Protein AF-A0A9Q1C3M7-F1 (afdb_monomer_lite)

Radius of gyration: 24.34 Å; chains: 1; bounding box: 50×46×76 Å

Secondary structure (DSSP, 8-state):
---HHHHHHHHHHHHHHHHHHHHHHHHHHHHHHHHHHHHHHHT-HHHHHHHHHHHHHHHHHHHHHHHHHHHHHHHHHHSS-GGG----TT------HHHHHHHHHHHHHHHHHHHHHHHHHHHHHHHHHHS-S---------

InterPro domains:
  IPR004031 PMP-22/EMP/MP20/Claudin [PF13903] (13-117)

Sequence (142 aa):
MVNAHVWCGLQYGLDRAASGFACVCLGLQLCAVLTSVQAAYTTLPVLFTDCGVMFLFGAFFQLVCMVLFMISMSVVAFERPRDLNDIPKDYTLDYSWSFYLGWGSFLFSLVTGIAYLLLSRAWETEEVWLKPMGKEKKGPKL

pLDDT: mean 80.87, std 15.18, range [41.31, 96.12]

Structure (mmCIF, N/CA/C/O backbone):
data_AF-A0A9Q1C3M7-F1
#
_entry.id   AF-A0A9Q1C3M7-F1
#
loop_
_atom_site.group_PDB
_atom_site.id
_atom_site.type_symbol
_atom_site.label_atom_id
_atom_site.label_alt_id
_atom_site.label_comp_id
_atom_site.label_asym_id
_atom_site.label_entity_id
_atom_site.label_seq_id
_atom_site.pdbx_PDB_ins_code
_atom_site.Cartn_x
_atom_site.Cartn_y
_atom_site.Cartn_z
_atom_site.occupancy
_atom_site.B_iso_or_equiv
_atom_site.auth_seq_id
_atom_site.auth_comp_id
_atom_site.auth_asym_id
_atom_site.auth_atom_id
_atom_site.pdbx_PDB_model_num
ATOM 1 N N . MET A 1 1 ? 15.330 11.647 -32.204 1.00 51.59 1 MET A N 1
ATOM 2 C CA . MET A 1 1 ? 15.897 10.578 -31.357 1.00 51.59 1 MET A CA 1
ATOM 3 C C . MET A 1 1 ? 15.681 10.988 -29.910 1.00 51.59 1 MET A C 1
ATOM 5 O O . MET A 1 1 ? 16.356 11.895 -29.445 1.00 51.59 1 MET A O 1
ATOM 9 N N . VAL A 1 2 ? 14.673 10.436 -29.229 1.00 54.53 2 VAL A N 1
ATOM 10 C CA . VAL A 1 2 ? 14.525 10.655 -27.780 1.00 54.53 2 VAL A CA 1
ATOM 11 C C . VAL A 1 2 ? 15.635 9.850 -27.108 1.00 54.53 2 VAL A C 1
ATOM 13 O O . VAL A 1 2 ? 15.714 8.639 -27.298 1.00 54.53 2 VAL A O 1
ATOM 16 N N . ASN A 1 3 ? 16.546 10.539 -26.419 1.00 67.38 3 ASN A N 1
ATOM 17 C CA . ASN A 1 3 ? 17.766 9.953 -25.865 1.00 67.38 3 ASN A CA 1
ATOM 18 C C . ASN A 1 3 ? 17.439 8.810 -24.894 1.00 67.38 3 ASN A C 1
ATOM 20 O O . ASN A 1 3 ? 16.654 8.996 -23.968 1.00 67.38 3 ASN A O 1
ATOM 24 N N . ALA A 1 4 ? 18.099 7.658 -25.049 1.00 65.94 4 ALA A N 1
ATOM 25 C CA . ALA A 1 4 ? 17.970 6.498 -24.156 1.00 65.94 4 ALA A CA 1
ATOM 26 C C . ALA A 1 4 ? 18.164 6.845 -22.661 1.00 65.94 4 ALA A C 1
ATOM 28 O O . ALA A 1 4 ? 17.575 6.211 -21.789 1.00 65.94 4 ALA A O 1
ATOM 29 N N . HIS A 1 5 ? 18.925 7.904 -22.367 1.00 67.31 5 HIS A N 1
ATOM 30 C CA . HIS A 1 5 ? 19.079 8.463 -21.022 1.00 67.31 5 HIS A CA 1
ATOM 31 C C . HIS A 1 5 ? 17.773 8.981 -20.401 1.00 67.31 5 HIS A C 1
ATOM 33 O O . HIS A 1 5 ? 17.579 8.826 -19.198 1.00 67.31 5 HIS A O 1
ATOM 39 N N . VAL A 1 6 ? 16.875 9.571 -21.195 1.00 75.31 6 VAL A N 1
ATOM 40 C CA . VAL A 1 6 ? 15.588 10.097 -20.709 1.00 75.31 6 VAL A CA 1
ATOM 41 C C . VAL A 1 6 ? 14.668 8.947 -20.306 1.00 75.31 6 VAL A C 1
ATOM 43 O O . VAL A 1 6 ? 14.059 8.998 -19.244 1.00 75.31 6 VAL A O 1
ATOM 46 N N . TRP A 1 7 ? 14.638 7.876 -21.102 1.00 72.06 7 TRP A N 1
ATOM 47 C CA . TRP A 1 7 ? 13.854 6.672 -20.818 1.00 72.06 7 TRP A CA 1
ATOM 48 C C . TRP A 1 7 ? 14.344 5.929 -19.577 1.00 72.06 7 TRP A C 1
ATOM 50 O O . TRP A 1 7 ? 13.547 5.577 -18.712 1.00 72.06 7 TRP A O 1
ATOM 60 N N . CYS A 1 8 ? 15.662 5.759 -19.453 1.00 74.25 8 CYS A N 1
ATOM 61 C CA . CYS A 1 8 ? 16.269 5.147 -18.273 1.00 74.25 8 CYS A CA 1
ATOM 62 C C . CYS A 1 8 ? 16.015 5.992 -17.010 1.00 74.25 8 CYS A C 1
ATOM 64 O O . CYS A 1 8 ? 15.680 5.453 -15.958 1.00 74.25 8 CYS A O 1
ATO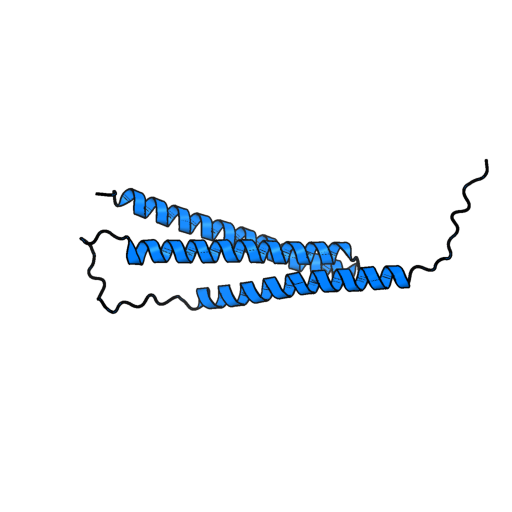M 66 N N . GLY A 1 9 ? 16.096 7.324 -17.124 1.00 80.69 9 GLY A N 1
ATOM 67 C CA . GLY A 1 9 ? 15.770 8.246 -16.035 1.00 80.69 9 GLY A CA 1
ATOM 68 C C . GLY A 1 9 ? 14.294 8.206 -15.625 1.00 80.69 9 GLY A C 1
ATOM 69 O O . GLY A 1 9 ? 13.998 8.205 -14.432 1.00 80.69 9 GLY A O 1
ATOM 70 N N . LEU A 1 10 ? 13.376 8.125 -16.594 1.00 82.25 10 LEU A N 1
ATOM 71 C CA . LEU A 1 10 ? 11.938 8.014 -16.343 1.00 82.25 10 LEU A CA 1
ATOM 72 C C . LEU A 1 10 ? 11.593 6.696 -15.645 1.00 82.25 10 LEU A C 1
ATOM 74 O O . LEU A 1 10 ? 10.925 6.718 -14.615 1.00 82.25 10 LEU A O 1
ATOM 78 N N . GLN A 1 11 ? 12.091 5.569 -16.161 1.00 82.06 11 GLN A N 1
ATOM 79 C CA . GLN A 1 11 ? 11.887 4.253 -15.554 1.00 82.06 11 GLN A CA 1
ATOM 80 C C . GLN A 1 11 ? 12.427 4.222 -14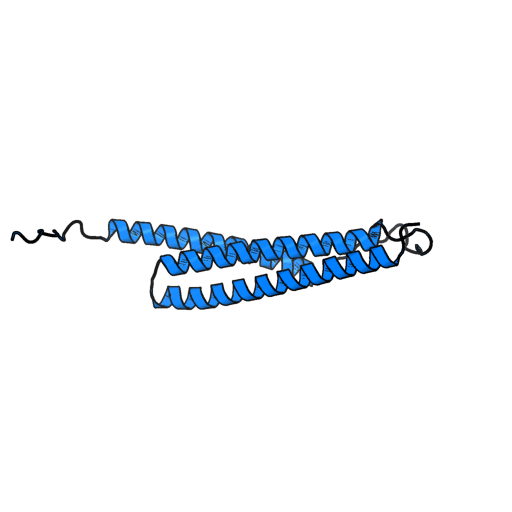.120 1.00 82.06 11 GLN A C 1
ATOM 82 O O . GLN A 1 11 ? 11.709 3.869 -13.188 1.00 82.06 11 GLN A O 1
ATOM 87 N N . TYR A 1 12 ? 13.663 4.686 -13.922 1.00 84.88 12 TYR A N 1
ATOM 88 C CA . TYR A 1 12 ? 14.264 4.772 -12.595 1.00 84.88 12 TYR A CA 1
ATOM 89 C C . TYR A 1 12 ? 13.445 5.654 -11.640 1.00 84.88 12 TYR A C 1
ATOM 91 O O . TYR A 1 12 ? 13.261 5.304 -10.474 1.00 84.88 12 TYR A O 1
ATOM 99 N N . GLY A 1 13 ? 12.927 6.787 -12.123 1.00 87.31 13 GLY A N 1
ATOM 100 C CA . GLY A 1 13 ? 12.062 7.675 -11.348 1.00 87.31 13 GLY A CA 1
ATOM 101 C C . GLY A 1 13 ? 10.746 7.011 -10.937 1.00 87.31 13 GLY A C 1
ATOM 102 O O . GLY A 1 13 ? 10.363 7.095 -9.769 1.00 87.31 13 GLY A O 1
ATOM 103 N N . LEU A 1 14 ? 10.087 6.316 -11.867 1.00 88.31 14 LEU A N 1
ATOM 104 C CA . LEU A 1 14 ? 8.840 5.588 -11.617 1.00 88.31 14 LEU A CA 1
ATOM 105 C C . LEU A 1 14 ? 9.041 4.447 -10.613 1.00 88.31 14 LEU A C 1
ATOM 107 O O . LEU A 1 14 ? 8.271 4.342 -9.658 1.00 88.31 14 LEU A O 1
ATOM 111 N N . ASP A 1 15 ? 10.104 3.656 -10.763 1.00 86.56 15 ASP A N 1
ATOM 112 C CA . ASP A 1 15 ? 10.408 2.537 -9.865 1.00 86.56 15 ASP A CA 1
ATOM 113 C C . ASP A 1 15 ? 10.725 3.029 -8.444 1.00 86.56 15 ASP A C 1
ATOM 115 O O . ASP A 1 15 ? 10.252 2.468 -7.449 1.00 86.56 15 ASP A O 1
ATOM 119 N N . ARG A 1 16 ? 11.479 4.131 -8.323 1.00 89.50 16 ARG A N 1
ATOM 120 C CA . ARG A 1 16 ? 11.767 4.756 -7.025 1.00 89.50 16 ARG A CA 1
ATOM 121 C C . ARG A 1 16 ? 10.514 5.332 -6.382 1.00 89.50 16 ARG A C 1
ATOM 123 O O . ARG A 1 16 ? 10.308 5.099 -5.191 1.00 89.50 16 ARG A O 1
ATOM 130 N N . ALA A 1 17 ? 9.666 6.017 -7.144 1.00 91.00 17 ALA A N 1
ATOM 131 C CA . ALA A 1 17 ? 8.395 6.531 -6.643 1.00 91.00 17 ALA A CA 1
ATOM 132 C C . ALA A 1 17 ? 7.489 5.392 -6.152 1.00 91.00 17 ALA A C 1
ATOM 134 O O . ALA A 1 17 ? 7.006 5.449 -5.022 1.00 91.00 17 ALA A O 1
ATOM 135 N N . ALA A 1 18 ? 7.334 4.325 -6.943 1.00 89.88 18 ALA A N 1
ATOM 136 C CA . ALA A 1 18 ? 6.563 3.144 -6.564 1.00 89.88 18 ALA A CA 1
ATOM 137 C C . ALA A 1 18 ? 7.091 2.522 -5.260 1.00 89.88 18 ALA A C 1
ATOM 139 O O . ALA A 1 18 ? 6.325 2.323 -4.318 1.00 89.88 18 ALA A O 1
ATOM 140 N N . SER A 1 19 ? 8.409 2.318 -5.144 1.00 89.12 19 SER A N 1
ATOM 141 C CA . SER A 1 19 ? 9.017 1.795 -3.911 1.00 89.12 19 SER A CA 1
ATOM 142 C C . SER A 1 19 ? 8.795 2.706 -2.695 1.00 89.12 19 SER A C 1
ATOM 144 O O . SER A 1 19 ? 8.516 2.218 -1.601 1.00 89.12 19 SER A O 1
ATOM 146 N N . GLY A 1 20 ? 8.843 4.030 -2.882 1.00 90.94 20 GLY A N 1
ATOM 147 C CA . GLY A 1 20 ? 8.561 5.001 -1.827 1.00 90.94 20 GLY A CA 1
ATOM 148 C C . GLY A 1 20 ? 7.122 4.901 -1.324 1.00 90.94 20 GLY A C 1
ATOM 149 O O . GLY A 1 20 ? 6.894 4.816 -0.116 1.00 90.94 20 GLY A O 1
ATOM 150 N N . PHE A 1 21 ? 6.152 4.829 -2.238 1.00 92.38 21 PHE A N 1
ATOM 151 C CA . PHE A 1 21 ? 4.744 4.645 -1.882 1.00 92.38 21 PHE A CA 1
ATOM 152 C C . PHE A 1 21 ? 4.474 3.290 -1.222 1.00 92.38 21 PHE A C 1
ATOM 154 O O . PHE A 1 21 ? 3.702 3.233 -0.266 1.00 92.38 21 PHE A O 1
ATOM 161 N N . ALA A 1 22 ? 5.144 2.220 -1.658 1.00 89.62 22 ALA A N 1
ATOM 162 C CA . ALA A 1 22 ? 5.047 0.909 -1.018 1.00 89.62 22 ALA A CA 1
ATOM 163 C C . ALA A 1 22 ? 5.518 0.949 0.447 1.00 89.62 22 ALA A C 1
ATOM 165 O O . ALA A 1 22 ? 4.841 0.420 1.328 1.00 89.62 22 ALA A O 1
ATOM 166 N N . CYS A 1 23 ? 6.633 1.627 0.734 1.00 92.56 23 CYS A N 1
ATOM 167 C CA . CYS A 1 23 ? 7.130 1.795 2.101 1.00 92.56 23 CYS A CA 1
ATOM 168 C C . CYS A 1 23 ? 6.161 2.599 2.980 1.00 92.56 23 CYS A C 1
ATOM 170 O O . CYS A 1 23 ? 5.888 2.205 4.113 1.00 92.56 23 CYS A O 1
ATOM 172 N N . VAL A 1 24 ? 5.612 3.702 2.459 1.00 92.69 24 VAL A N 1
ATOM 173 C CA . VAL A 1 24 ? 4.612 4.514 3.178 1.00 92.69 24 VAL A CA 1
ATOM 174 C C . VAL A 1 24 ? 3.354 3.694 3.466 1.00 92.69 24 VAL A C 1
ATOM 176 O O . VAL A 1 24 ? 2.841 3.728 4.583 1.00 92.69 24 VAL A O 1
ATOM 179 N N . CYS A 1 25 ? 2.894 2.909 2.492 1.00 92.31 25 CYS A N 1
ATOM 180 C CA . CYS A 1 25 ? 1.769 1.995 2.650 1.00 92.31 25 CYS A CA 1
ATOM 181 C C . CYS A 1 25 ? 2.007 0.982 3.779 1.00 92.31 25 CYS A C 1
ATOM 183 O O . CYS A 1 25 ? 1.162 0.848 4.663 1.00 92.31 25 CYS A O 1
ATOM 185 N N . LEU A 1 26 ? 3.158 0.304 3.788 1.00 91.50 26 LEU A N 1
ATOM 186 C CA . LEU A 1 26 ? 3.506 -0.656 4.840 1.00 91.50 26 LEU A CA 1
ATOM 187 C C . LEU A 1 26 ? 3.576 0.006 6.219 1.00 91.50 26 LEU A C 1
ATOM 189 O O . LEU A 1 26 ? 3.079 -0.558 7.192 1.00 91.50 26 LEU A O 1
ATOM 193 N N . GLY A 1 27 ? 4.141 1.213 6.302 1.00 92.69 27 GLY A N 1
ATOM 194 C CA . GLY A 1 27 ? 4.180 1.987 7.542 1.00 92.69 27 GLY A CA 1
ATOM 195 C C . GLY A 1 27 ? 2.782 2.314 8.068 1.00 92.69 27 GLY A C 1
ATOM 196 O O . GLY A 1 27 ? 2.494 2.075 9.238 1.00 92.69 27 GLY A O 1
ATOM 197 N N . LEU A 1 28 ? 1.887 2.794 7.200 1.00 92.25 28 LEU A N 1
ATOM 198 C CA . LEU A 1 28 ? 0.500 3.100 7.566 1.00 92.25 28 LEU A CA 1
ATOM 199 C C . LEU A 1 28 ? -0.273 1.854 8.005 1.00 92.25 28 LEU A C 1
ATOM 201 O O . LEU A 1 28 ? -0.962 1.899 9.021 1.00 92.25 28 LEU A O 1
ATOM 205 N N . GLN A 1 29 ? -0.139 0.742 7.280 1.00 91.50 29 GLN A N 1
ATOM 206 C CA . GLN A 1 29 ? -0.808 -0.514 7.629 1.00 91.50 29 GLN A CA 1
ATOM 207 C C . GLN A 1 29 ? -0.296 -1.078 8.959 1.00 91.50 29 GLN A C 1
ATOM 209 O O . GLN A 1 29 ? -1.097 -1.528 9.776 1.00 91.50 29 GLN A O 1
ATOM 214 N N . LEU A 1 30 ? 1.012 -1.009 9.223 1.00 93.75 30 LEU A N 1
ATOM 215 C CA . LEU A 1 30 ? 1.582 -1.429 10.503 1.00 93.75 30 LEU A CA 1
ATOM 216 C C . LEU A 1 30 ? 1.036 -0.580 11.659 1.00 93.75 30 LEU A C 1
ATOM 218 O O . LEU A 1 30 ? 0.593 -1.130 12.666 1.00 93.75 30 LEU A O 1
ATOM 222 N N . CYS A 1 31 ? 1.021 0.746 11.502 1.00 93.12 31 CYS A N 1
ATOM 223 C CA . CYS A 1 31 ? 0.443 1.651 12.493 1.00 93.12 31 CYS A CA 1
ATOM 224 C C . CYS A 1 31 ? -1.038 1.343 12.739 1.00 93.12 31 CYS A C 1
ATOM 226 O O . CYS A 1 31 ? -1.435 1.270 13.896 1.00 93.12 31 CYS A O 1
ATOM 228 N N . ALA A 1 32 ? -1.819 1.087 11.683 1.00 91.44 32 ALA A N 1
ATOM 229 C CA . ALA A 1 32 ? -3.237 0.743 11.782 1.00 91.44 32 ALA A CA 1
ATOM 230 C C . ALA A 1 32 ? -3.482 -0.551 12.577 1.00 91.44 32 ALA A C 1
ATOM 232 O O . ALA A 1 32 ? -4.422 -0.643 13.364 1.00 91.44 32 ALA A O 1
ATOM 233 N N . VAL A 1 33 ? -2.625 -1.562 12.405 1.00 92.62 33 VAL A N 1
ATOM 234 C CA . VAL A 1 33 ? -2.714 -2.808 13.180 1.00 92.62 33 VAL A CA 1
ATOM 235 C C . VAL A 1 33 ? -2.410 -2.542 14.653 1.00 92.62 33 VAL A C 1
ATOM 237 O O . VAL A 1 33 ? -3.168 -2.974 15.520 1.00 92.62 33 VAL A O 1
ATOM 240 N N . LEU A 1 34 ? -1.347 -1.795 14.955 1.00 93.25 34 LEU A N 1
ATOM 241 C CA . LEU A 1 34 ? -0.979 -1.471 16.336 1.00 93.25 34 LEU A CA 1
ATOM 242 C C . LEU A 1 34 ? -2.067 -0.645 17.039 1.00 93.25 34 LEU A C 1
ATOM 244 O O . LEU A 1 34 ? -2.435 -0.952 18.175 1.00 93.25 34 LEU A O 1
ATOM 248 N N . THR A 1 35 ? -2.635 0.351 16.356 1.00 91.31 35 THR A N 1
ATOM 249 C CA . THR A 1 35 ? -3.744 1.149 16.892 1.00 91.31 35 THR A CA 1
ATOM 250 C C . THR A 1 35 ? -5.017 0.325 17.046 1.00 91.31 35 THR A C 1
ATOM 252 O O . THR A 1 35 ? -5.743 0.546 18.010 1.00 91.31 35 THR A O 1
ATOM 255 N N . SER A 1 36 ? -5.264 -0.680 16.197 1.00 90.19 36 SER A N 1
ATOM 256 C CA . SER A 1 36 ? -6.434 -1.559 16.340 1.00 90.19 36 SER A CA 1
ATOM 257 C C . SER A 1 36 ? -6.367 -2.436 17.591 1.00 90.19 36 SER A C 1
ATOM 259 O O . SER A 1 36 ? -7.382 -2.638 18.259 1.00 90.19 36 SER A O 1
ATOM 261 N N . VAL A 1 37 ? -5.168 -2.899 17.965 1.00 91.44 37 VAL A N 1
ATOM 262 C CA . VAL A 1 37 ? -4.949 -3.649 19.211 1.00 91.44 37 VAL A CA 1
ATOM 263 C C . VAL A 1 37 ? -5.231 -2.747 20.410 1.00 91.44 37 VAL A C 1
ATOM 265 O O . VAL A 1 37 ? -5.917 -3.144 21.353 1.00 91.44 37 VAL A O 1
ATOM 268 N N . GLN A 1 38 ? -4.761 -1.500 20.354 1.00 89.62 38 GLN A N 1
ATOM 269 C CA . GLN A 1 38 ? -5.045 -0.506 21.384 1.00 89.62 38 GLN A CA 1
ATOM 270 C C . GLN A 1 38 ? -6.540 -0.147 21.448 1.00 89.62 38 GLN A C 1
ATOM 272 O O . GLN A 1 38 ? -7.088 -0.007 22.545 1.00 89.62 38 GLN A O 1
ATOM 277 N N . ALA A 1 39 ? -7.215 -0.036 20.302 1.00 86.81 39 ALA A N 1
ATOM 278 C CA . ALA A 1 39 ? -8.651 0.218 20.214 1.00 86.81 39 ALA A CA 1
ATOM 279 C C . ALA A 1 39 ? -9.455 -0.911 20.870 1.00 86.81 39 ALA A C 1
ATOM 281 O O . ALA A 1 39 ? -10.355 -0.642 21.660 1.00 86.81 39 ALA A O 1
ATOM 282 N N . ALA A 1 40 ? -9.078 -2.169 20.621 1.00 86.25 40 ALA A N 1
ATOM 283 C CA . ALA A 1 40 ? -9.715 -3.332 21.231 1.00 86.25 40 ALA A CA 1
ATOM 284 C C . ALA A 1 40 ? -9.546 -3.366 22.759 1.00 86.25 40 ALA A C 1
ATOM 286 O O . ALA A 1 40 ? -10.478 -3.734 23.467 1.00 86.25 40 ALA A O 1
ATOM 287 N N . TYR A 1 41 ? -8.386 -2.947 23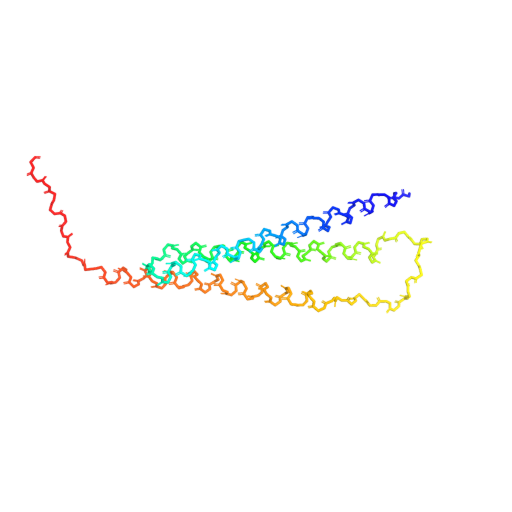.277 1.00 89.12 41 TYR A N 1
ATOM 288 C CA . TYR A 1 41 ? -8.138 -2.910 24.722 1.00 89.12 41 TYR A CA 1
ATOM 289 C C . TYR A 1 41 ? -8.849 -1.746 25.428 1.00 89.12 41 TYR A C 1
ATOM 291 O O . TYR A 1 41 ? -9.320 -1.890 26.552 1.00 89.12 41 TYR A O 1
ATOM 299 N N . THR A 1 42 ? -8.909 -0.577 24.785 1.00 85.56 42 THR A N 1
ATOM 300 C CA . THR A 1 42 ? -9.475 0.648 25.381 1.00 85.56 42 THR A CA 1
ATOM 301 C C . THR A 1 42 ? -10.952 0.859 25.066 1.00 85.56 42 THR A C 1
ATOM 303 O O . THR A 1 42 ? -11.591 1.692 25.706 1.00 85.56 42 THR A O 1
ATOM 306 N N . THR A 1 43 ? -11.512 0.115 24.108 1.00 81.94 43 THR A N 1
ATOM 307 C CA . THR A 1 43 ? -12.902 0.232 23.629 1.00 81.94 43 THR A CA 1
ATOM 308 C C . THR A 1 43 ? -13.290 1.657 23.220 1.00 81.94 43 THR A C 1
ATOM 310 O O . THR A 1 43 ? -14.427 2.077 23.391 1.00 81.94 43 THR A O 1
ATOM 313 N N . LEU A 1 44 ? -12.332 2.428 22.693 1.00 82.12 44 LEU A N 1
ATOM 314 C CA . LEU A 1 44 ? -12.554 3.810 22.272 1.00 82.12 44 LEU A CA 1
ATOM 315 C C . LEU A 1 44 ? -12.941 3.875 20.780 1.00 82.12 44 LEU A C 1
ATOM 317 O O . LEU A 1 44 ? -12.119 3.513 19.932 1.00 82.12 44 LEU A O 1
ATOM 321 N N . PRO A 1 45 ? -14.131 4.400 20.422 1.00 81.00 45 PRO A N 1
ATOM 322 C CA . PRO A 1 45 ? -14.621 4.412 19.037 1.00 81.00 45 PRO A CA 1
ATOM 323 C C . PRO A 1 45 ? -13.760 5.269 18.099 1.00 81.00 45 PRO A C 1
ATOM 325 O O . PRO A 1 45 ? -13.588 4.930 16.928 1.00 81.00 45 PRO A O 1
ATOM 328 N N . VAL A 1 46 ? -13.157 6.344 18.617 1.00 87.25 46 VAL A N 1
ATOM 329 C CA . VAL A 1 46 ? -12.269 7.229 17.843 1.00 87.25 46 VAL A CA 1
ATOM 330 C C . VAL A 1 46 ? -11.066 6.463 17.288 1.00 87.25 46 VAL A C 1
ATOM 332 O O . VAL A 1 46 ? -10.722 6.638 16.122 1.00 87.25 46 VAL A O 1
ATOM 335 N N . LEU A 1 47 ? -10.481 5.547 18.071 1.00 88.38 47 LEU A N 1
ATOM 336 C CA . LEU A 1 47 ? -9.328 4.770 17.613 1.00 88.38 47 LEU A CA 1
ATOM 337 C C . LEU A 1 47 ? -9.709 3.817 16.476 1.00 88.38 47 LEU A C 1
ATOM 339 O O . LEU A 1 47 ? -8.916 3.636 15.559 1.00 88.38 47 LEU A O 1
ATOM 343 N N . PHE A 1 48 ? -10.916 3.240 16.485 1.00 88.25 48 PHE A N 1
ATOM 344 C CA . PHE A 1 48 ? -11.390 2.415 15.367 1.00 88.25 48 PHE A CA 1
ATOM 345 C C . PHE A 1 48 ? -11.552 3.228 14.080 1.00 88.25 48 PHE A C 1
ATOM 347 O O . PHE A 1 48 ? -11.191 2.748 13.003 1.00 88.25 48 PHE A O 1
ATOM 354 N N . THR A 1 49 ? -12.023 4.473 14.188 1.00 90.31 49 THR A N 1
ATOM 355 C CA . THR A 1 49 ? -12.082 5.396 13.048 1.00 90.31 49 THR A CA 1
ATOM 356 C C . THR A 1 49 ? -10.684 5.699 12.511 1.00 90.31 49 THR A C 1
ATOM 358 O O . THR A 1 49 ? -10.468 5.584 11.305 1.00 90.31 49 THR A O 1
ATOM 361 N N . ASP A 1 50 ? -9.716 5.989 13.385 1.00 91.75 50 ASP A N 1
ATOM 362 C CA . ASP A 1 50 ? -8.325 6.232 12.982 1.00 91.75 50 ASP A CA 1
ATOM 363 C C . ASP A 1 50 ? -7.715 5.010 12.278 1.00 91.75 50 ASP A C 1
ATOM 365 O O . ASP A 1 50 ? -7.092 5.153 11.225 1.00 91.75 50 ASP A O 1
ATOM 369 N N . CYS A 1 51 ? -7.956 3.795 12.789 1.00 91.88 51 CYS A N 1
ATOM 370 C CA . CYS A 1 51 ? -7.529 2.547 12.143 1.00 91.88 51 CYS A CA 1
ATOM 371 C C . CYS A 1 51 ? -8.114 2.417 10.733 1.00 91.88 51 CYS A C 1
ATOM 373 O O . CYS A 1 51 ? -7.385 2.150 9.775 1.00 91.88 51 CYS A O 1
ATOM 375 N N . GLY A 1 52 ? -9.428 2.621 10.596 1.00 91.12 52 GLY A N 1
ATOM 376 C CA . GLY A 1 52 ? -10.125 2.528 9.315 1.00 91.12 52 GLY A CA 1
ATOM 377 C C . GLY A 1 52 ? -9.585 3.523 8.289 1.00 91.12 52 GLY A C 1
ATOM 378 O O . GLY A 1 52 ? -9.303 3.151 7.149 1.00 91.12 52 GLY A O 1
ATOM 379 N N . VAL A 1 53 ? -9.351 4.768 8.711 1.00 93.94 53 VAL A N 1
ATOM 380 C CA . VAL A 1 53 ? -8.757 5.814 7.868 1.00 93.94 53 VAL A CA 1
ATOM 381 C C . VAL A 1 53 ? -7.331 5.444 7.449 1.00 93.94 53 VAL A C 1
ATOM 383 O O . VAL A 1 53 ? -7.008 5.542 6.264 1.00 93.94 53 VAL A O 1
ATOM 386 N N . MET A 1 54 ? -6.488 4.962 8.367 1.00 94.06 54 MET A N 1
ATOM 387 C CA . MET A 1 54 ? -5.118 4.537 8.047 1.00 94.06 54 MET A CA 1
ATOM 388 C C . MET A 1 54 ? -5.086 3.378 7.040 1.00 94.06 54 MET A C 1
ATOM 390 O O . MET A 1 54 ? -4.283 3.411 6.105 1.00 94.06 54 MET A O 1
ATOM 394 N N . PHE A 1 55 ? -5.982 2.392 7.166 1.00 94.06 55 PHE A N 1
ATOM 395 C CA . PHE A 1 55 ? -6.107 1.303 6.190 1.00 94.06 55 PHE A CA 1
ATOM 396 C C . PHE A 1 55 ? -6.557 1.793 4.809 1.00 94.06 55 PHE A C 1
ATOM 398 O O . PHE A 1 55 ? -6.007 1.342 3.804 1.00 94.06 55 PHE A O 1
ATOM 405 N N . LEU A 1 56 ? -7.501 2.737 4.736 1.00 94.06 56 LEU A N 1
ATOM 406 C CA . LEU A 1 56 ? -7.959 3.309 3.465 1.00 94.06 56 LEU A CA 1
ATOM 407 C C . LEU A 1 56 ? -6.876 4.145 2.774 1.00 94.06 56 LEU A C 1
ATOM 409 O O . LEU A 1 56 ? -6.672 4.002 1.569 1.00 94.06 56 LEU A O 1
ATOM 413 N N . PHE A 1 57 ? -6.143 4.972 3.523 1.00 94.00 57 PHE A N 1
ATOM 414 C CA . PHE A 1 57 ? -4.995 5.697 2.974 1.00 94.00 57 PHE A CA 1
ATOM 415 C C . PHE A 1 57 ? -3.892 4.737 2.524 1.00 94.00 57 PHE A C 1
ATOM 417 O O . PHE A 1 57 ? -3.345 4.910 1.436 1.00 94.00 57 PHE A O 1
ATOM 424 N N . GLY A 1 58 ? -3.604 3.692 3.305 1.00 91.94 58 GLY A N 1
ATOM 425 C CA . GLY A 1 58 ? -2.684 2.628 2.904 1.00 91.94 58 GLY A CA 1
ATOM 426 C C . GLY A 1 58 ? -3.104 1.976 1.584 1.00 91.94 58 GLY A C 1
ATOM 427 O O . GLY A 1 58 ? -2.304 1.902 0.656 1.00 91.94 58 GLY A O 1
ATOM 428 N N . ALA A 1 59 ? -4.377 1.592 1.453 1.00 92.88 59 ALA A N 1
ATOM 429 C CA . ALA A 1 59 ? -4.922 1.020 0.221 1.00 92.88 59 ALA A CA 1
ATOM 430 C C . ALA A 1 59 ? -4.800 1.983 -0.976 1.00 92.88 59 ALA A C 1
ATOM 432 O O . ALA A 1 59 ? -4.453 1.557 -2.078 1.00 92.88 59 ALA A O 1
ATOM 433 N N . PHE A 1 60 ? -5.016 3.285 -0.770 1.00 94.44 60 PHE A N 1
ATOM 434 C CA . PHE A 1 60 ? -4.808 4.295 -1.810 1.00 94.44 60 PHE A CA 1
ATOM 435 C C . PHE A 1 60 ? -3.343 4.364 -2.267 1.00 94.44 60 PHE A C 1
ATOM 437 O O . PHE A 1 60 ? -3.070 4.308 -3.466 1.00 94.44 60 PHE A O 1
ATOM 444 N N . PHE A 1 61 ? -2.384 4.422 -1.339 1.00 93.31 61 PHE A N 1
ATOM 445 C CA . PHE A 1 61 ? -0.958 4.426 -1.689 1.00 93.31 61 PHE A CA 1
ATOM 446 C C . PHE A 1 61 ? -0.521 3.136 -2.385 1.00 93.31 61 PHE A C 1
ATOM 448 O O . PHE A 1 61 ? 0.292 3.177 -3.310 1.00 93.31 61 PHE A O 1
ATOM 455 N N . GLN A 1 62 ? -1.094 2.002 -1.990 1.00 92.69 62 GLN A N 1
ATOM 456 C CA . GLN A 1 62 ? -0.866 0.725 -2.649 1.00 92.69 62 GLN A CA 1
ATOM 457 C C . GLN A 1 62 ? -1.373 0.720 -4.094 1.00 92.69 62 GLN A C 1
ATOM 459 O O . GLN A 1 62 ? -0.660 0.263 -4.987 1.00 92.69 62 GLN A O 1
ATOM 464 N N . LEU A 1 63 ? -2.563 1.274 -4.341 1.00 93.81 63 LEU A N 1
ATOM 465 C CA . LEU A 1 63 ? -3.103 1.432 -5.690 1.00 93.81 63 LEU A CA 1
ATOM 466 C C . LEU A 1 63 ? -2.187 2.312 -6.549 1.00 93.81 63 LEU A C 1
ATOM 468 O O . LEU A 1 63 ? -1.836 1.925 -7.661 1.00 93.81 63 LEU A O 1
ATOM 472 N N . VAL A 1 64 ? -1.746 3.458 -6.021 1.00 93.31 64 VAL A N 1
ATOM 473 C CA . VAL A 1 64 ? -0.814 4.359 -6.720 1.00 93.31 64 VAL A CA 1
ATOM 474 C C . VAL A 1 64 ? 0.497 3.642 -7.052 1.00 93.31 64 VAL A C 1
ATOM 476 O O . VAL A 1 64 ? 0.962 3.720 -8.187 1.00 93.31 64 VAL A O 1
ATOM 479 N N . CYS A 1 65 ? 1.067 2.892 -6.105 1.00 92.75 65 CYS A N 1
ATOM 480 C CA . CYS A 1 65 ? 2.266 2.084 -6.331 1.00 92.75 65 CYS A CA 1
ATOM 481 C C . CYS A 1 65 ? 2.072 1.068 -7.468 1.00 92.75 65 CYS A C 1
ATOM 483 O O . CYS A 1 65 ? 2.921 0.969 -8.354 1.00 92.75 65 CYS A O 1
ATOM 485 N N . MET A 1 66 ? 0.961 0.326 -7.464 1.00 91.06 66 MET A N 1
ATOM 486 C CA . MET A 1 66 ? 0.665 -0.676 -8.494 1.00 91.06 66 MET A CA 1
ATOM 487 C C . MET A 1 66 ? 0.494 -0.044 -9.873 1.00 91.06 66 MET A C 1
ATOM 489 O O . MET A 1 66 ? 1.036 -0.553 -10.852 1.00 91.06 66 MET A O 1
ATOM 493 N N . VAL A 1 67 ? -0.199 1.093 -9.951 1.00 92.62 67 VAL A N 1
ATOM 494 C CA . VAL A 1 67 ? -0.384 1.835 -11.204 1.00 92.62 67 VAL A CA 1
ATOM 495 C C . VAL A 1 67 ? 0.955 2.348 -11.735 1.00 92.62 67 VAL A C 1
ATOM 497 O O . VAL A 1 67 ? 1.251 2.155 -12.911 1.00 92.62 67 VAL A O 1
ATOM 500 N N . LEU A 1 68 ? 1.800 2.938 -10.885 1.00 91.06 68 LEU A N 1
ATOM 501 C CA . LEU A 1 68 ? 3.135 3.399 -11.283 1.00 91.06 68 LEU A CA 1
ATOM 502 C C . LEU A 1 68 ? 4.017 2.250 -11.784 1.00 91.06 68 LEU A C 1
ATOM 504 O O . LEU A 1 68 ? 4.715 2.410 -12.784 1.00 91.06 68 LEU A O 1
ATOM 508 N N . PHE A 1 69 ? 3.944 1.085 -11.138 1.00 89.00 69 PHE A N 1
ATOM 509 C CA . PHE A 1 69 ? 4.651 -0.113 -11.583 1.00 89.00 69 PHE A CA 1
ATOM 510 C C . PHE A 1 69 ? 4.141 -0.614 -12.944 1.00 89.00 69 PHE A C 1
ATOM 512 O O . PHE A 1 69 ? 4.940 -0.904 -13.832 1.00 89.00 69 PHE A O 1
ATOM 519 N N . MET A 1 70 ? 2.821 -0.660 -13.154 1.00 89.19 70 MET A N 1
ATOM 520 C CA . MET A 1 70 ? 2.240 -1.021 -14.453 1.00 89.19 70 MET A CA 1
ATOM 521 C C . MET A 1 70 ? 2.667 -0.050 -15.558 1.00 89.19 70 MET A C 1
ATOM 523 O O . MET A 1 70 ? 3.018 -0.493 -16.651 1.00 89.19 70 MET A O 1
ATOM 527 N N . ILE A 1 71 ? 2.688 1.255 -15.265 1.00 87.75 71 ILE A N 1
ATOM 528 C CA . ILE A 1 71 ? 3.163 2.281 -16.200 1.00 87.75 71 ILE A CA 1
ATOM 529 C C . ILE A 1 71 ? 4.641 2.042 -16.528 1.00 87.75 71 ILE A C 1
ATOM 531 O O . ILE A 1 71 ? 4.977 1.964 -17.707 1.00 87.75 71 ILE A O 1
ATOM 535 N N . SER A 1 72 ? 5.498 1.838 -15.520 1.00 85.75 72 SER A N 1
ATOM 536 C CA . SER A 1 72 ? 6.928 1.533 -15.706 1.00 85.75 72 SER A CA 1
ATOM 537 C C . SER A 1 72 ? 7.138 0.337 -16.647 1.00 85.75 72 SER A C 1
ATOM 539 O O . SER A 1 72 ? 7.877 0.432 -17.628 1.00 85.75 72 SER A O 1
ATOM 541 N N . MET A 1 73 ? 6.392 -0.754 -16.441 1.00 82.50 73 MET A N 1
ATOM 542 C CA . MET A 1 73 ? 6.464 -1.943 -17.301 1.00 82.50 73 MET A CA 1
ATOM 543 C C . MET A 1 73 ? 5.952 -1.681 -18.725 1.00 82.50 73 MET A C 1
ATOM 545 O O . MET A 1 73 ? 6.537 -2.177 -19.688 1.00 82.50 73 MET A O 1
ATOM 549 N N . SER A 1 74 ? 4.890 -0.888 -18.886 1.00 81.62 74 SER A N 1
ATOM 550 C CA . SER A 1 74 ? 4.353 -0.545 -20.210 1.00 81.62 74 SER A CA 1
ATOM 551 C C . SER A 1 74 ? 5.310 0.333 -21.024 1.00 81.62 74 SER A C 1
ATOM 553 O O . SER A 1 74 ? 5.497 0.089 -22.214 1.00 81.62 74 SER A O 1
ATOM 555 N N . VAL A 1 75 ? 5.997 1.281 -20.380 1.00 77.38 75 VAL A N 1
ATOM 556 C CA . VAL A 1 75 ? 7.032 2.119 -21.006 1.00 77.38 75 VAL A CA 1
ATOM 557 C C . VAL A 1 75 ? 8.172 1.250 -21.545 1.00 77.38 75 VAL A C 1
ATOM 559 O O . VAL A 1 75 ? 8.615 1.427 -22.681 1.00 77.38 75 VAL A O 1
ATOM 562 N N . VAL A 1 76 ? 8.609 0.250 -20.771 1.00 72.69 76 VAL A N 1
ATOM 563 C CA . VAL A 1 76 ? 9.652 -0.700 -21.196 1.00 72.69 76 VAL A CA 1
ATOM 564 C C . VAL A 1 76 ? 9.195 -1.557 -22.379 1.00 72.69 76 VAL A C 1
ATOM 566 O O . VAL A 1 76 ? 9.987 -1.809 -23.287 1.00 72.69 76 VAL A O 1
ATOM 569 N N . ALA A 1 77 ? 7.938 -2.001 -22.370 1.00 69.94 77 ALA A N 1
ATOM 570 C CA . ALA A 1 77 ? 7.400 -2.904 -23.382 1.00 69.94 77 ALA A CA 1
ATOM 571 C C . ALA A 1 77 ? 7.084 -2.209 -24.720 1.00 69.94 77 ALA A C 1
ATOM 573 O O . ALA A 1 77 ? 7.309 -2.799 -25.775 1.00 69.94 77 ALA A O 1
ATOM 574 N N . PHE A 1 78 ? 6.571 -0.973 -24.696 1.00 67.81 78 PHE A N 1
ATOM 575 C CA . PHE A 1 78 ? 6.003 -0.326 -25.888 1.00 67.81 78 PHE A CA 1
ATOM 576 C C . PHE A 1 78 ? 6.819 0.847 -26.440 1.00 67.81 78 PHE A C 1
ATOM 578 O O . PHE A 1 78 ? 6.722 1.131 -27.635 1.00 67.81 78 PHE A O 1
ATOM 585 N N . GLU A 1 79 ? 7.624 1.528 -25.620 1.00 64.31 79 GLU A N 1
ATOM 586 C CA . GLU A 1 79 ? 8.275 2.790 -26.016 1.00 64.31 79 GLU A CA 1
ATOM 587 C C . GLU A 1 79 ? 9.797 2.678 -26.207 1.00 64.31 79 GLU A C 1
ATOM 589 O O . GLU A 1 79 ? 10.461 3.647 -26.590 1.00 64.31 79 GLU A O 1
ATOM 594 N N . ARG A 1 80 ? 10.371 1.483 -26.016 1.00 61.69 80 ARG A N 1
ATOM 595 C CA . ARG A 1 80 ? 11.794 1.225 -26.276 1.00 61.69 80 ARG A CA 1
ATOM 596 C C . ARG A 1 80 ? 12.116 1.457 -27.768 1.00 61.69 80 ARG A C 1
ATOM 598 O O . ARG A 1 80 ? 11.359 1.005 -28.630 1.00 61.69 80 ARG A O 1
ATOM 605 N N . PRO A 1 81 ? 13.217 2.155 -28.118 1.00 56.91 81 PRO A N 1
ATOM 606 C CA . PRO A 1 81 ? 13.554 2.437 -29.513 1.00 56.91 81 PRO A CA 1
ATOM 607 C C . PRO A 1 81 ? 13.693 1.142 -30.327 1.00 56.91 81 PRO A C 1
ATOM 609 O O . PRO A 1 81 ? 14.380 0.208 -29.915 1.00 56.91 81 PRO A O 1
ATOM 612 N N . ARG A 1 82 ? 13.041 1.120 -31.499 1.00 55.09 82 ARG A N 1
ATOM 613 C CA . ARG A 1 82 ? 12.906 -0.041 -32.403 1.00 55.09 82 ARG A CA 1
ATOM 614 C C . ARG A 1 82 ? 14.233 -0.685 -32.826 1.00 55.09 82 ARG A C 1
ATOM 616 O O . ARG A 1 82 ? 14.222 -1.838 -33.235 1.00 55.09 82 ARG A O 1
ATOM 623 N N . ASP A 1 83 ? 15.348 0.025 -32.686 1.00 54.62 83 ASP A N 1
ATOM 624 C CA . ASP A 1 83 ? 16.680 -0.444 -33.082 1.00 54.62 83 ASP A CA 1
ATOM 625 C C . ASP A 1 83 ? 17.290 -1.490 -32.123 1.00 54.62 83 ASP A C 1
ATOM 627 O O . ASP A 1 83 ? 18.311 -2.085 -32.447 1.00 54.62 83 ASP A O 1
ATOM 631 N N . LEU A 1 84 ? 16.678 -1.743 -30.955 1.00 55.06 84 LEU A N 1
ATOM 632 C CA . LEU A 1 84 ? 17.077 -2.807 -30.011 1.00 55.06 84 LEU A CA 1
ATOM 633 C C . LEU A 1 84 ? 16.068 -3.972 -29.936 1.00 55.06 84 LEU A C 1
ATOM 635 O O . LEU A 1 84 ? 16.121 -4.792 -29.018 1.00 55.06 84 LEU A O 1
ATOM 639 N N . ASN A 1 85 ? 15.098 -4.011 -30.847 1.00 56.22 85 ASN A N 1
ATOM 640 C CA . ASN A 1 85 ? 13.855 -4.745 -30.647 1.00 56.22 85 ASN A CA 1
ATOM 641 C C . ASN A 1 85 ? 13.877 -6.148 -31.282 1.00 56.22 85 ASN A C 1
ATOM 643 O O . ASN A 1 85 ? 13.189 -6.387 -32.268 1.00 56.22 85 ASN A O 1
ATOM 647 N N . ASP A 1 86 ? 14.602 -7.087 -30.670 1.00 63.75 86 ASP A N 1
ATOM 648 C CA . ASP A 1 86 ? 14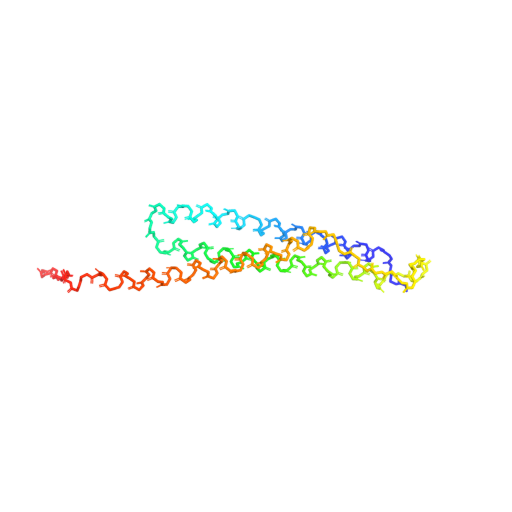.398 -8.535 -30.881 1.00 63.75 86 ASP A CA 1
ATOM 649 C C . ASP A 1 86 ? 13.346 -9.088 -29.897 1.00 63.75 86 ASP A C 1
ATOM 651 O O . ASP A 1 86 ? 13.483 -10.178 -29.342 1.00 63.75 86 ASP A O 1
ATOM 655 N N . ILE A 1 87 ? 12.285 -8.322 -29.619 1.00 64.06 87 ILE A N 1
ATOM 656 C CA . ILE A 1 87 ? 11.153 -8.845 -28.849 1.00 64.06 87 ILE A CA 1
ATOM 657 C C . ILE A 1 87 ? 10.266 -9.621 -29.837 1.00 64.06 87 ILE A C 1
ATOM 659 O O . ILE A 1 87 ? 9.780 -9.028 -30.807 1.00 64.06 87 ILE A O 1
ATOM 663 N N . PRO A 1 88 ? 10.067 -10.939 -29.645 1.00 71.38 88 PRO A N 1
ATOM 664 C CA . PRO A 1 88 ? 9.250 -11.739 -30.548 1.00 71.38 88 PRO A CA 1
ATOM 665 C C . PRO A 1 88 ? 7.828 -11.174 -30.616 1.00 71.38 88 PRO A C 1
ATOM 667 O O . PRO A 1 88 ? 7.296 -10.692 -29.618 1.00 71.38 88 PRO A O 1
ATOM 670 N N . LYS A 1 89 ? 7.199 -11.250 -31.798 1.00 66.44 89 LYS A N 1
ATOM 671 C CA . LYS A 1 89 ? 5.839 -10.725 -32.045 1.00 66.44 89 LYS A CA 1
ATOM 672 C C . LYS A 1 89 ? 4.769 -11.300 -31.104 1.00 66.44 89 LYS A C 1
ATOM 674 O O . LYS A 1 89 ? 3.730 -10.670 -30.948 1.00 66.44 89 LYS A O 1
ATOM 679 N N . ASP A 1 90 ? 5.061 -12.430 -30.461 1.00 75.44 90 ASP A N 1
ATOM 680 C CA . ASP A 1 90 ? 4.178 -13.133 -29.528 1.00 75.44 90 ASP A CA 1
ATOM 681 C C . ASP A 1 90 ? 4.593 -12.960 -28.053 1.00 75.44 90 ASP A C 1
ATOM 683 O O . ASP A 1 90 ? 4.216 -13.765 -27.203 1.00 75.44 90 ASP A O 1
ATOM 687 N N . TYR A 1 91 ? 5.401 -11.947 -27.720 1.00 69.56 91 TYR A N 1
ATOM 688 C CA . TYR A 1 91 ? 5.792 -11.708 -26.332 1.00 69.56 91 TYR A CA 1
ATOM 689 C C . TYR A 1 91 ? 4.590 -11.265 -25.488 1.00 69.56 91 TYR A C 1
ATOM 691 O O . TYR A 1 91 ? 4.072 -10.156 -25.640 1.00 69.56 91 TYR A O 1
ATOM 699 N N . THR A 1 92 ? 4.165 -12.130 -24.570 1.00 73.06 92 THR A N 1
ATOM 700 C CA . THR A 1 92 ? 3.179 -11.811 -23.540 1.00 73.06 92 THR A CA 1
ATOM 701 C C . THR A 1 92 ? 3.880 -11.247 -22.311 1.00 73.06 92 THR A C 1
ATOM 703 O O . THR A 1 92 ? 4.867 -11.795 -21.820 1.00 73.06 92 THR A O 1
ATOM 706 N N . LEU A 1 93 ? 3.375 -10.120 -21.809 1.00 73.06 93 LEU A N 1
ATOM 707 C CA . LEU A 1 93 ? 3.876 -9.521 -20.580 1.00 73.06 93 LEU A CA 1
ATOM 708 C C . LEU A 1 93 ? 3.352 -10.318 -19.376 1.00 73.06 93 LEU A C 1
ATOM 710 O O . LEU A 1 93 ? 2.240 -10.078 -18.905 1.00 73.06 93 LEU A O 1
ATOM 714 N N . ASP A 1 94 ? 4.156 -11.256 -18.882 1.00 82.81 94 ASP A N 1
ATOM 715 C CA . ASP A 1 94 ? 3.804 -12.063 -17.715 1.00 82.81 94 ASP A CA 1
ATOM 716 C C . ASP A 1 94 ? 4.225 -11.368 -16.414 1.00 82.81 94 ASP A C 1
ATOM 718 O O . ASP A 1 94 ? 5.408 -11.173 -16.124 1.00 82.81 94 ASP A O 1
ATOM 722 N N . TYR A 1 95 ? 3.238 -10.993 -15.599 1.00 84.81 95 TYR A N 1
ATOM 723 C CA . TYR A 1 95 ? 3.477 -10.438 -14.268 1.00 84.81 95 TYR A CA 1
ATOM 724 C C . TYR A 1 95 ? 3.846 -11.536 -13.260 1.00 84.81 95 TYR A C 1
ATOM 726 O O . TYR A 1 95 ? 3.266 -12.621 -13.249 1.00 84.81 95 TYR A O 1
ATOM 734 N N . SER A 1 96 ? 4.782 -11.225 -12.357 1.00 90.38 96 SER A N 1
ATOM 735 C CA . SER A 1 96 ? 5.166 -12.123 -11.259 1.00 90.38 96 SER A CA 1
ATOM 736 C C . SER A 1 96 ? 4.017 -12.351 -10.269 1.00 90.38 96 SER A C 1
ATOM 738 O O . SER A 1 96 ? 3.152 -11.496 -10.086 1.00 90.38 96 SER A O 1
ATOM 740 N N . TRP A 1 97 ? 4.048 -13.473 -9.544 1.00 91.44 97 TRP A N 1
ATOM 741 C CA . TRP A 1 97 ? 3.058 -13.808 -8.513 1.00 91.44 97 TRP A CA 1
ATOM 742 C C . TRP A 1 97 ? 2.895 -12.720 -7.437 1.00 91.44 97 TRP A C 1
ATOM 744 O O . TRP A 1 97 ? 1.791 -12.478 -6.948 1.00 91.44 97 TRP A O 1
ATOM 754 N N . SER A 1 98 ? 3.977 -12.009 -7.105 1.00 89.75 98 SER A N 1
ATOM 755 C CA . SER A 1 98 ? 3.959 -10.896 -6.147 1.00 89.75 98 SER A CA 1
ATOM 756 C C . SER A 1 98 ? 3.028 -9.753 -6.561 1.00 89.75 98 SER A C 1
ATOM 758 O O . SER A 1 98 ? 2.444 -9.101 -5.697 1.00 89.75 98 SER A O 1
ATOM 760 N N . PHE A 1 99 ? 2.840 -9.537 -7.864 1.00 89.88 99 PHE A N 1
ATOM 761 C CA . PHE A 1 99 ? 1.913 -8.539 -8.387 1.00 89.88 99 PHE A CA 1
ATOM 762 C C . PHE A 1 99 ? 0.459 -8.912 -8.071 1.00 89.88 99 PHE A C 1
ATOM 764 O O . PHE A 1 99 ? -0.294 -8.091 -7.549 1.00 89.88 99 PHE A O 1
ATOM 771 N N . TYR A 1 100 ? 0.080 -10.173 -8.299 1.00 92.38 100 TYR A N 1
ATOM 772 C CA . TYR A 1 100 ? -1.261 -10.670 -7.974 1.00 92.38 100 TYR A CA 1
ATOM 773 C C . TYR A 1 100 ? -1.523 -10.676 -6.466 1.00 92.38 100 TYR A C 1
ATOM 775 O O . TYR A 1 100 ? -2.600 -10.273 -6.026 1.00 92.38 100 TYR A O 1
ATOM 783 N N . LEU A 1 101 ? -0.526 -11.055 -5.660 1.00 92.44 101 LEU A N 1
ATOM 784 C CA . LEU A 1 101 ? -0.609 -10.939 -4.200 1.00 92.44 101 LEU A CA 1
ATOM 785 C C . LEU A 1 101 ? -0.812 -9.488 -3.755 1.00 92.44 101 LEU A C 1
ATOM 787 O O . LEU A 1 101 ? -1.569 -9.238 -2.821 1.00 92.44 101 LEU A O 1
ATOM 791 N N . GLY A 1 102 ? -0.180 -8.536 -4.439 1.00 91.44 102 GLY A N 1
ATOM 792 C CA . GLY A 1 102 ? -0.358 -7.114 -4.189 1.00 91.44 102 GLY A CA 1
ATOM 793 C C . GLY A 1 102 ? -1.767 -6.600 -4.505 1.00 91.44 102 GLY A C 1
ATOM 794 O O . GLY A 1 102 ? -2.288 -5.761 -3.774 1.00 91.44 102 GLY A O 1
ATOM 795 N N . TRP A 1 103 ? -2.429 -7.123 -5.537 1.00 92.69 103 TRP A N 1
ATOM 796 C CA . TRP A 1 103 ? -3.851 -6.843 -5.781 1.00 92.69 103 TRP A CA 1
ATOM 797 C C . TRP A 1 103 ? -4.757 -7.461 -4.718 1.00 92.69 103 TRP A C 1
ATOM 799 O O . TRP A 1 103 ? -5.701 -6.820 -4.252 1.00 92.69 103 TRP A O 1
ATOM 809 N N . GLY A 1 104 ? -4.445 -8.689 -4.301 1.00 93.38 104 GLY A N 1
ATOM 810 C CA . GLY A 1 104 ? -5.146 -9.355 -3.208 1.00 93.38 104 GLY A CA 1
ATOM 811 C C . GLY A 1 104 ? -5.062 -8.550 -1.914 1.00 93.38 104 GLY A C 1
ATOM 812 O O . GLY A 1 104 ? -6.089 -8.248 -1.309 1.00 93.38 104 GLY A O 1
ATOM 813 N N . SER A 1 105 ? -3.859 -8.137 -1.507 1.00 93.25 105 SER A N 1
ATOM 814 C CA . SER A 1 105 ? -3.683 -7.360 -0.278 1.00 93.25 105 SER A CA 1
ATOM 815 C C . SER A 1 105 ? -4.337 -5.982 -0.354 1.00 93.25 105 SER A C 1
ATOM 817 O O . SER A 1 105 ? -4.918 -5.560 0.639 1.00 93.25 105 SER A O 1
ATOM 819 N N . PHE A 1 106 ? -4.364 -5.331 -1.523 1.00 93.75 106 PHE A N 1
ATOM 820 C CA . PHE A 1 106 ? -5.126 -4.093 -1.721 1.00 93.75 106 PHE A CA 1
ATOM 821 C C . PHE A 1 106 ? -6.618 -4.277 -1.397 1.00 93.75 106 PHE A C 1
ATOM 823 O O . PHE A 1 106 ? -7.180 -3.496 -0.626 1.00 93.75 106 PHE A O 1
ATOM 830 N N . LEU A 1 107 ? -7.252 -5.325 -1.937 1.00 94.94 107 LEU A N 1
ATOM 831 C CA . LEU A 1 107 ? -8.662 -5.626 -1.661 1.00 94.94 107 LEU A CA 1
ATOM 832 C C . LEU A 1 107 ? -8.895 -5.907 -0.174 1.00 94.94 107 LEU A C 1
ATOM 834 O O . LEU A 1 107 ? -9.842 -5.379 0.409 1.00 94.94 107 LEU A O 1
ATOM 838 N N . PHE A 1 108 ? -8.011 -6.683 0.456 1.00 94.06 108 PHE A N 1
ATOM 839 C CA . PHE A 1 108 ? -8.092 -6.950 1.891 1.00 94.06 108 PHE A CA 1
ATOM 840 C C . PHE A 1 108 ? -7.966 -5.674 2.726 1.00 94.06 108 PHE A C 1
ATOM 842 O O . PHE A 1 108 ? -8.773 -5.468 3.632 1.00 94.06 108 PHE A O 1
ATOM 849 N N . SER A 1 109 ? -7.014 -4.791 2.421 1.00 93.44 109 SER A N 1
ATOM 850 C CA . SER A 1 109 ? -6.847 -3.518 3.129 1.00 93.44 109 SER A CA 1
ATOM 851 C C . SER A 1 109 ? -8.052 -2.596 2.952 1.00 93.44 109 SER A C 1
ATOM 853 O O . SER A 1 109 ? -8.488 -1.977 3.921 1.00 93.44 109 SER A O 1
ATOM 855 N N . LEU A 1 110 ? -8.636 -2.546 1.752 1.00 95.06 110 LEU A N 1
ATOM 856 C CA . LEU A 1 110 ? -9.835 -1.756 1.475 1.00 95.06 110 LEU A CA 1
ATOM 857 C C . LEU A 1 110 ? -11.040 -2.259 2.282 1.00 95.06 110 LEU A C 1
ATOM 859 O O . LEU A 1 110 ? -11.688 -1.478 2.976 1.00 95.06 110 LEU A O 1
ATOM 863 N N . VAL A 1 111 ? -11.311 -3.567 2.237 1.00 96.12 111 VAL A N 1
ATOM 864 C CA . VAL A 1 111 ? -12.412 -4.187 2.992 1.00 96.12 111 VAL A CA 1
ATOM 865 C C . VAL A 1 111 ? -12.212 -3.999 4.494 1.00 96.12 111 VAL A C 1
ATOM 867 O O . VAL A 1 111 ? -13.155 -3.641 5.195 1.00 96.12 111 VAL A O 1
ATOM 870 N N . THR A 1 112 ? -10.983 -4.172 4.980 1.00 94.31 112 THR A N 1
ATOM 871 C CA . THR A 1 112 ? -10.642 -3.984 6.397 1.00 94.31 112 THR A CA 1
ATOM 872 C C . THR A 1 112 ? -10.870 -2.537 6.834 1.00 94.31 112 THR A C 1
ATOM 874 O O . THR A 1 112 ? -11.502 -2.299 7.861 1.00 94.31 112 THR A O 1
ATOM 877 N N . GLY A 1 113 ? -10.436 -1.557 6.035 1.00 92.81 113 GLY A N 1
ATOM 878 C CA . GLY A 1 113 ? -10.667 -0.138 6.316 1.00 92.81 113 GLY A CA 1
ATOM 879 C C . GLY A 1 113 ? -12.153 0.221 6.384 1.00 92.81 113 GLY A C 1
ATOM 880 O O . GLY A 1 113 ? -12.585 0.887 7.325 1.00 92.81 113 GLY A O 1
ATOM 881 N N . ILE A 1 114 ? -12.958 -0.281 5.441 1.00 94.88 114 ILE A N 1
ATOM 882 C CA . ILE A 1 114 ? -14.419 -0.096 5.445 1.00 94.88 114 ILE A CA 1
ATOM 883 C C . ILE A 1 114 ? -15.043 -0.748 6.684 1.00 94.88 114 ILE A C 1
ATOM 885 O O . ILE A 1 114 ? -15.865 -0.122 7.353 1.00 94.88 114 ILE A O 1
ATOM 889 N N . ALA A 1 115 ? -14.643 -1.976 7.019 1.00 94.00 115 ALA A N 1
ATOM 890 C CA . ALA A 1 115 ? -15.165 -2.699 8.174 1.00 94.00 115 ALA A CA 1
ATOM 891 C C . ALA A 1 115 ? -14.913 -1.943 9.488 1.00 94.00 115 ALA A C 1
ATOM 893 O O . ALA A 1 115 ? -15.829 -1.820 10.297 1.00 94.00 115 ALA A O 1
ATOM 894 N N . TYR A 1 116 ? -13.720 -1.369 9.675 1.00 92.50 116 TYR A N 1
ATOM 895 C CA . TYR A 1 116 ? -13.408 -0.561 10.858 1.00 92.50 116 TYR A CA 1
ATOM 896 C C . TYR A 1 116 ? -14.258 0.709 10.967 1.00 92.50 116 TYR A C 1
ATOM 898 O O . TYR A 1 116 ? -14.700 1.047 12.063 1.00 92.50 116 TYR A O 1
ATOM 906 N N . LEU A 1 117 ? -14.542 1.383 9.849 1.00 92.19 117 LEU A N 1
ATOM 907 C CA . LEU A 1 117 ? -15.428 2.553 9.844 1.00 92.19 117 LEU A CA 1
ATOM 908 C C . LEU A 1 117 ? -16.888 2.184 10.126 1.00 92.19 117 LEU A C 1
ATOM 910 O O . LEU A 1 117 ? -17.591 2.914 10.818 1.00 92.19 117 LEU A O 1
ATOM 914 N N . LEU A 1 118 ? -17.366 1.053 9.604 1.00 92.31 118 LEU A N 1
ATOM 915 C CA . LEU A 1 118 ? -18.708 0.561 9.923 1.00 92.31 118 LEU A CA 1
ATOM 916 C C . LEU A 1 118 ? -18.813 0.166 11.398 1.00 92.31 118 LEU A C 1
ATOM 918 O O . LEU A 1 118 ? -19.816 0.465 12.043 1.00 92.31 118 LEU A O 1
ATOM 922 N N . LEU A 1 119 ? -17.763 -0.454 11.938 1.00 89.00 119 LEU A N 1
ATOM 923 C CA . LEU A 1 119 ? -17.684 -0.834 13.341 1.00 89.00 119 LEU A CA 1
ATOM 924 C C . LEU A 1 119 ? -17.682 0.395 14.260 1.00 89.00 119 LEU A C 1
ATOM 926 O O . LEU A 1 119 ? -18.422 0.412 15.242 1.00 89.00 119 LEU A O 1
ATOM 930 N N . SER A 1 120 ? -16.926 1.447 13.928 1.00 88.19 120 SER A N 1
ATOM 931 C CA . SER A 1 120 ? -16.938 2.682 14.720 1.00 88.19 120 SER A CA 1
ATOM 932 C C . SER A 1 120 ? -18.309 3.362 14.699 1.00 88.19 120 SER A C 1
ATOM 934 O O . SER A 1 120 ? -18.794 3.794 15.742 1.00 88.19 120 SER A O 1
ATOM 936 N N . ARG A 1 121 ? -18.997 3.366 13.549 1.00 87.44 121 ARG A N 1
ATOM 937 C CA . ARG A 1 121 ? -20.376 3.872 13.426 1.00 87.44 121 ARG A CA 1
ATOM 938 C C . ARG A 1 121 ? -21.395 3.066 14.225 1.00 87.44 121 ARG A C 1
ATOM 940 O O . ARG A 1 121 ? -22.298 3.651 14.827 1.00 87.44 121 ARG A O 1
ATOM 947 N N . ALA A 1 122 ? -21.269 1.742 14.229 1.00 86.69 122 ALA A N 1
ATOM 948 C CA . ALA A 1 122 ? -22.126 0.877 15.032 1.00 86.69 122 ALA A CA 1
ATOM 949 C C . ALA A 1 122 ? -21.951 1.181 16.529 1.00 86.69 122 ALA A C 1
ATOM 951 O O . ALA A 1 122 ? -22.944 1.388 17.227 1.00 86.69 122 ALA A O 1
ATOM 952 N N . TRP A 1 123 ? -20.706 1.332 16.991 1.00 84.19 123 TRP A N 1
ATOM 953 C CA . TRP A 1 123 ? -20.411 1.683 18.383 1.00 84.19 123 TRP A CA 1
ATOM 954 C C . TRP A 1 123 ? -20.905 3.072 18.787 1.00 84.19 123 TRP A C 1
ATOM 956 O O . TRP A 1 123 ? -21.506 3.214 19.849 1.00 84.19 123 TRP A O 1
ATOM 966 N N . GLU A 1 124 ? -20.714 4.091 17.942 1.00 80.06 124 GLU A N 1
ATOM 967 C CA . GLU A 1 124 ? -21.260 5.435 18.192 1.00 80.06 124 GLU A CA 1
ATOM 968 C C . GLU A 1 124 ? -22.780 5.392 18.385 1.00 80.06 124 GLU A C 1
ATOM 970 O O . GLU A 1 124 ? -23.326 6.087 19.242 1.00 80.06 124 GLU A O 1
ATOM 975 N N . THR A 1 125 ? -23.467 4.552 17.607 1.00 75.06 125 THR A N 1
ATOM 976 C CA . THR A 1 125 ? -24.916 4.380 17.714 1.00 75.06 125 THR A CA 1
ATOM 977 C C . THR A 1 125 ? -25.278 3.750 19.060 1.00 75.06 125 THR A C 1
ATOM 979 O O . THR A 1 125 ? -26.125 4.293 19.768 1.00 75.06 125 THR A O 1
ATOM 982 N N . GLU A 1 126 ? -24.609 2.667 19.466 1.00 72.50 126 GLU A N 1
ATOM 983 C CA . GLU A 1 126 ? -24.831 2.028 20.773 1.00 72.50 126 GLU A CA 1
ATOM 984 C C . GLU A 1 126 ? -24.566 2.976 21.953 1.00 72.50 126 GLU A C 1
ATOM 986 O O . GLU A 1 126 ? -25.375 3.035 22.881 1.00 72.50 126 GLU A O 1
ATOM 991 N N . GLU A 1 127 ? -23.499 3.779 21.912 1.00 65.88 127 GLU A N 1
ATOM 992 C CA . GLU A 1 127 ? -23.199 4.756 22.967 1.00 65.88 127 GLU A CA 1
ATOM 993 C C . GLU A 1 127 ? -24.286 5.832 23.112 1.00 65.88 127 GLU A C 1
ATOM 995 O O . GLU A 1 127 ? -24.558 6.293 24.224 1.00 65.88 127 GLU A O 1
ATOM 1000 N N . VAL A 1 128 ? -24.920 6.251 22.012 1.00 60.28 128 VAL A N 1
ATOM 1001 C CA . VAL A 1 128 ? -26.022 7.226 22.047 1.00 60.28 128 VAL A CA 1
ATOM 1002 C C . VAL A 1 128 ? -27.266 6.625 22.701 1.00 60.28 128 VAL A C 1
ATOM 1004 O O . VAL A 1 128 ? -27.904 7.304 23.504 1.00 60.28 128 VAL A O 1
ATOM 1007 N N . TRP A 1 129 ? -27.588 5.362 22.414 1.00 59.12 129 TRP A N 1
ATOM 1008 C CA . TRP A 1 129 ? -28.744 4.678 23.006 1.00 59.12 129 TRP A CA 1
ATOM 1009 C C . TRP A 1 129 ? -28.525 4.276 24.471 1.00 59.12 129 TRP A C 1
ATOM 1011 O O . TRP A 1 129 ? -29.480 4.254 25.247 1.00 59.12 129 TRP A O 1
ATOM 1021 N N . LEU A 1 130 ? -27.281 3.990 24.867 1.00 59.31 130 LEU A N 1
ATOM 1022 C CA . LEU A 1 130 ? -26.921 3.590 26.232 1.00 59.31 130 LEU A CA 1
ATOM 1023 C C . LEU A 1 130 ? -26.627 4.767 27.169 1.00 59.31 130 LEU A C 1
ATOM 1025 O O . LEU A 1 130 ? -26.565 4.560 28.382 1.00 59.31 130 LEU A O 1
ATOM 1029 N N . LYS A 1 131 ? -26.469 6.000 26.667 1.00 52.84 131 LYS A N 1
ATOM 1030 C CA . LYS A 1 131 ? -26.390 7.186 27.531 1.00 52.84 131 LYS A CA 1
ATOM 1031 C C . LYS A 1 131 ? -27.739 7.374 28.236 1.00 52.84 131 LYS A C 1
ATOM 1033 O O . LYS A 1 131 ? -28.717 7.736 27.582 1.00 52.84 13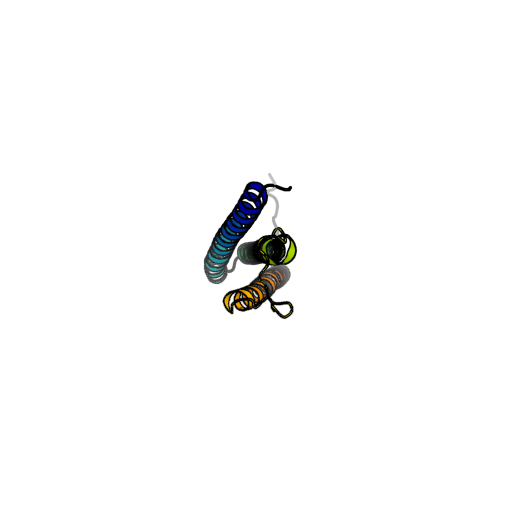1 LYS A O 1
ATOM 1038 N N . PRO A 1 132 ? -27.832 7.190 29.569 1.00 47.44 132 PRO A N 1
ATOM 1039 C CA . PRO A 1 132 ? -29.064 7.507 30.268 1.00 47.44 132 PRO A CA 1
ATOM 1040 C C . PRO A 1 132 ? -29.342 9.003 30.088 1.00 47.44 132 PRO A C 1
ATOM 1042 O O . PRO A 1 132 ? -28.472 9.832 30.366 1.00 47.44 132 PRO A O 1
ATOM 1045 N N . MET A 1 133 ? -30.563 9.360 29.679 1.00 55.66 133 MET A N 1
ATOM 1046 C CA . MET A 1 133 ? -31.098 10.736 29.652 1.00 55.66 133 MET A CA 1
ATOM 1047 C C . MET A 1 133 ? -31.210 11.371 31.062 1.00 55.66 133 MET A C 1
ATOM 1049 O O . MET A 1 133 ? -32.120 12.141 31.349 1.00 55.66 133 MET A O 1
ATOM 1053 N N . GLY A 1 134 ? -30.313 11.030 31.985 1.00 49.97 134 GLY A N 1
ATOM 1054 C CA . GLY A 1 134 ? -30.476 11.227 33.417 1.00 49.97 134 GLY A CA 1
ATOM 1055 C C . GLY A 1 134 ? -29.177 11.579 34.121 1.00 49.97 134 GLY A C 1
ATOM 1056 O O . GLY A 1 134 ? -28.813 10.916 35.082 1.00 49.97 134 GLY A O 1
ATOM 1057 N N . LYS A 1 135 ? -28.489 12.635 33.677 1.00 46.47 135 LYS A N 1
ATOM 1058 C CA . LYS A 1 135 ? -27.746 13.514 34.593 1.00 46.47 135 LYS A CA 1
ATOM 1059 C C . LYS A 1 135 ? -27.947 14.964 34.171 1.00 46.47 135 LYS A C 1
ATOM 1061 O O . LYS A 1 135 ? -27.189 15.514 33.375 1.00 46.47 135 LYS A O 1
ATOM 1066 N N . GLU A 1 136 ? -28.999 15.556 34.739 1.00 51.09 136 GLU A N 1
ATOM 1067 C CA . GLU A 1 136 ? -29.095 16.9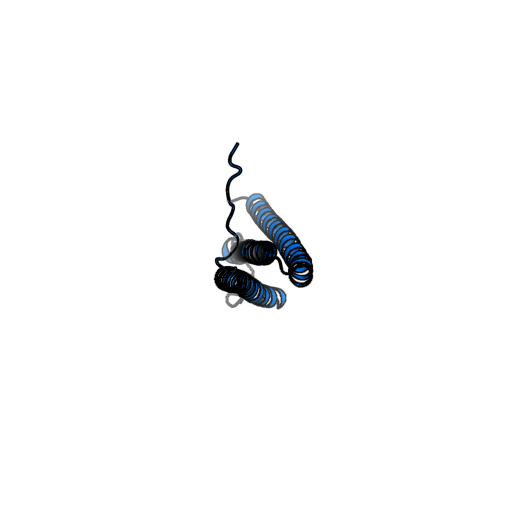87 35.025 1.00 51.09 136 GLU A CA 1
ATOM 1068 C C . GLU A 1 136 ? -27.706 17.550 35.369 1.00 51.09 136 GLU A C 1
ATOM 1070 O O . GLU A 1 136 ? -27.138 17.231 36.415 1.00 51.09 136 GLU A O 1
ATOM 1075 N N . LYS A 1 137 ? -27.182 18.463 34.550 1.00 42.16 137 LYS A N 1
ATOM 1076 C CA . LYS A 1 137 ? -26.353 19.534 35.101 1.00 42.16 137 LYS A CA 1
ATOM 1077 C C . LYS A 1 137 ? -27.314 20.596 35.625 1.00 42.16 137 LYS A C 1
ATOM 1079 O O . LYS A 1 137 ? -27.685 21.510 34.894 1.00 42.16 137 LYS A O 1
ATOM 1084 N N . LYS A 1 138 ? -27.720 20.475 36.894 1.00 43.84 138 LYS A N 1
ATOM 1085 C CA . LYS A 1 138 ? -28.159 21.646 37.662 1.00 43.84 138 LYS A CA 1
ATOM 1086 C C . LYS A 1 138 ? -26.990 22.624 37.645 1.00 43.84 138 LYS A C 1
ATOM 1088 O O . LYS A 1 138 ? -25.946 22.346 38.231 1.00 43.84 138 LYS A O 1
ATOM 1093 N N . GLY A 1 139 ? -27.143 23.713 36.896 1.00 41.31 139 GLY A N 1
ATOM 1094 C CA . GLY A 1 139 ? -26.192 24.813 36.926 1.00 41.31 139 GLY A CA 1
ATOM 1095 C C . GLY A 1 139 ? -26.037 25.311 38.366 1.00 41.31 139 GLY A C 1
ATOM 1096 O O . GLY A 1 139 ? -27.023 25.306 39.113 1.00 41.31 139 GLY A O 1
ATOM 1097 N N . PRO A 1 140 ? -24.828 25.708 38.788 1.00 48.00 140 PRO A N 1
ATOM 1098 C CA . PRO A 1 140 ? -24.680 26.388 40.060 1.00 48.00 140 PRO A CA 1
ATOM 1099 C C . PRO A 1 140 ? -25.509 27.676 40.007 1.00 48.00 140 PRO A C 1
ATOM 1101 O O . PRO A 1 140 ? -25.257 28.562 39.195 1.00 48.00 140 PRO A O 1
ATOM 1104 N N . LYS A 1 141 ? -26.538 27.749 40.856 1.00 48.47 141 LYS A N 1
ATOM 1105 C CA . LYS A 1 141 ? -27.061 29.031 41.318 1.00 48.47 141 LYS A CA 1
ATOM 1106 C C . LYS A 1 141 ? -26.058 29.545 42.339 1.00 48.47 141 LYS A C 1
ATOM 1108 O O . LYS A 1 141 ? -25.997 28.968 43.423 1.00 48.47 141 LYS A O 1
ATOM 1113 N N . LEU A 1 142 ? -25.287 30.556 41.958 1.00 42.62 142 LEU A N 1
ATOM 1114 C CA . LEU A 1 142 ? -24.771 31.652 42.784 1.00 42.62 142 LEU A CA 1
ATOM 1115 C C . LEU A 1 142 ? -24.051 32.635 41.860 1.00 42.62 142 LEU A C 1
ATOM 1117 O O . LEU A 1 142 ? -23.114 32.192 41.162 1.00 42.62 142 LEU A O 1
#

Organism: Holothuria leucospilota (NCBI:txid206669)

Foldseek 3Di:
DPDPVVLVVLLVVLLVLLVVLLVLLVVLLVVLVVLVVVCVVVVDLVSLLSSLVSLQVSLVSLVSSLVSVVVSVCCVVPVPPPVVDPDDPPDDDDDDPVSVVSVVVSVVSNVSSVVSVVVSVVVVVVVVVPPPPDDDPPDDDD